Protein AF-A0A933Y2W3-F1 (afdb_monomer_lite)

pLDDT: mean 75.13, std 18.23, range [42.0, 95.5]

Foldseek 3Di:
DDDPPVLVVLLVVLVVVLVCLVCVDPPDDDDDPDVVVVVVVVVCAQLNVLLVSLLSQLLSLLVSLLVVLVVVCVVCVVCNVVSLVVSVVSLVVSLVVVLCCCVPVVVNVVRHDSVSSSVNSVCNNVVCSVVSVVVSVVVVVVPPDCPVVPPPPPPPPDDDD

Secondary structure (DSSP, 8-state):
----HHHHHHHHHHHHHHHHHH-------S----HHHHHHHTT--HHHHHHHHHHHHHHHHHHHHHHHHHHHHHH-GGGHHHHHHHHHHHHHHHHHHHHHHHHH-HHHHTT--HHHHHHHHHHHHHHHHHHHHHHHHHHHHTT-------TT---------

Radius of gyration: 24.09 Å; chains: 1; bounding box: 50×29×96 Å

Structure (mmCIF, N/CA/C/O backbone):
data_AF-A0A933Y2W3-F1
#
_entry.id   AF-A0A933Y2W3-F1
#
loop_
_atom_site.group_PDB
_atom_site.id
_atom_site.type_symbol
_atom_site.label_atom_id
_atom_site.label_alt_id
_atom_site.label_comp_id
_atom_site.label_asym_id
_atom_site.label_entity_id
_atom_site.label_seq_id
_atom_site.pdbx_PDB_ins_code
_atom_site.Cartn_x
_atom_site.Cartn_y
_atom_site.Cartn_z
_atom_site.occupancy
_atom_site.B_iso_or_equiv
_atom_site.auth_seq_id
_atom_site.auth_comp_id
_atom_site.auth_asym_id
_atom_site.auth_atom_id
_atom_site.pdbx_PDB_model_num
ATOM 1 N N . MET A 1 1 ? -27.498 4.839 9.505 1.00 52.59 1 MET A N 1
ATOM 2 C CA . MET A 1 1 ? -27.284 3.993 8.304 1.00 52.59 1 MET A CA 1
ATOM 3 C C . MET A 1 1 ? -26.864 4.896 7.145 1.00 52.59 1 MET A C 1
ATOM 5 O O . MET A 1 1 ? -27.307 6.030 7.135 1.00 52.59 1 MET A O 1
ATOM 9 N N . LEU A 1 2 ? -25.996 4.409 6.240 1.00 62.41 2 LEU A N 1
ATOM 10 C CA . LEU A 1 2 ? -25.274 5.121 5.151 1.00 62.41 2 LEU A CA 1
ATOM 11 C C . LEU A 1 2 ? -24.234 6.159 5.621 1.00 62.41 2 LEU A C 1
ATOM 13 O O . LEU A 1 2 ? -24.581 7.242 6.076 1.00 62.41 2 LEU A O 1
ATOM 17 N N . PRO A 1 3 ? -22.931 5.810 5.559 1.00 51.62 3 PRO A N 1
ATOM 18 C CA . PRO A 1 3 ? -22.157 6.019 4.331 1.00 51.62 3 PRO A CA 1
ATOM 19 C C . PRO A 1 3 ? -21.142 4.884 4.084 1.00 51.62 3 PRO A C 1
ATOM 21 O O . PRO A 1 3 ? -20.118 4.789 4.769 1.00 51.62 3 PRO A O 1
ATOM 24 N N . SER A 1 4 ? -21.420 4.010 3.114 1.00 49.66 4 SER A N 1
ATOM 25 C CA . SER A 1 4 ? -20.493 2.940 2.689 1.00 49.66 4 SER A CA 1
ATOM 26 C C . SER A 1 4 ? -19.991 3.122 1.253 1.00 49.66 4 SER A C 1
ATOM 28 O O . SER A 1 4 ? -18.923 2.634 0.913 1.00 49.66 4 SER A O 1
ATOM 30 N N . THR A 1 5 ? -20.696 3.896 0.426 1.00 48.25 5 THR A N 1
ATOM 31 C CA . THR A 1 5 ? -20.384 4.096 -0.999 1.00 48.25 5 THR A CA 1
ATOM 32 C C . THR A 1 5 ? -19.210 5.042 -1.257 1.00 48.25 5 THR A C 1
ATOM 34 O O . THR A 1 5 ? -18.452 4.837 -2.199 1.00 48.25 5 THR A O 1
ATOM 37 N N . LYS A 1 6 ? -18.974 6.036 -0.389 1.00 43.28 6 LYS A N 1
ATOM 38 C CA . LYS A 1 6 ? -17.888 7.019 -0.586 1.00 43.28 6 LYS A CA 1
ATOM 39 C C . LYS A 1 6 ? -16.474 6.433 -0.425 1.00 43.28 6 LYS A C 1
ATOM 41 O O . LYS A 1 6 ? -15.522 7.013 -0.928 1.00 43.28 6 LYS A O 1
ATOM 46 N N . VAL A 1 7 ? -16.317 5.304 0.276 1.00 45.97 7 VAL A N 1
ATOM 47 C CA . VAL A 1 7 ? -14.995 4.673 0.505 1.00 45.97 7 VAL A CA 1
ATOM 48 C C . VAL A 1 7 ? -14.585 3.806 -0.671 1.00 45.97 7 VAL A C 1
ATOM 50 O O . VAL A 1 7 ? -13.439 3.869 -1.105 1.00 45.97 7 VAL A O 1
ATOM 53 N N . THR A 1 8 ? -15.537 3.055 -1.223 1.00 48.53 8 THR A N 1
ATOM 54 C CA . THR A 1 8 ? -15.335 2.282 -2.450 1.00 48.53 8 THR A CA 1
ATOM 55 C C . THR A 1 8 ? -14.990 3.207 -3.614 1.00 48.53 8 THR A C 1
ATOM 57 O O . THR A 1 8 ? -14.098 2.889 -4.393 1.00 48.53 8 THR A O 1
ATOM 60 N N . LEU A 1 9 ? -15.606 4.397 -3.665 1.00 48.06 9 LEU A N 1
ATOM 61 C CA . LEU A 1 9 ? -15.277 5.426 -4.651 1.00 48.06 9 LEU A CA 1
ATOM 62 C C . LEU A 1 9 ? -13.856 5.981 -4.497 1.00 48.06 9 LEU A C 1
ATOM 64 O O . LEU A 1 9 ? -13.209 6.217 -5.503 1.00 48.06 9 LEU A O 1
ATOM 68 N N . ALA A 1 10 ? -13.352 6.166 -3.273 1.00 46.91 10 ALA A N 1
ATOM 69 C CA . ALA A 1 10 ? -11.995 6.676 -3.053 1.00 46.91 10 ALA A CA 1
ATOM 70 C C . ALA A 1 10 ? -10.917 5.645 -3.436 1.00 46.91 10 ALA A C 1
ATOM 72 O O . ALA A 1 10 ? -9.913 6.004 -4.043 1.00 46.91 10 ALA A O 1
ATOM 73 N N . GLY A 1 11 ? -11.152 4.360 -3.141 1.00 46.06 11 GLY A N 1
ATOM 74 C CA . GLY A 1 11 ? -10.282 3.268 -3.591 1.00 46.06 11 GLY A CA 1
ATOM 75 C C . GLY A 1 11 ? -10.329 3.069 -5.109 1.00 46.06 11 GLY A C 1
ATOM 76 O O . GLY A 1 11 ? -9.283 2.923 -5.735 1.00 46.06 11 GLY A O 1
ATOM 77 N N . CYS A 1 12 ? -11.521 3.150 -5.715 1.00 49.31 12 CYS A N 1
ATOM 78 C CA . CYS A 1 12 ? -11.666 3.142 -7.172 1.00 49.31 12 CYS A CA 1
ATOM 79 C C . CYS A 1 12 ? -11.024 4.375 -7.809 1.00 49.31 12 CYS A C 1
ATOM 81 O O . CYS A 1 12 ? -10.374 4.232 -8.826 1.00 49.31 12 CYS A O 1
ATOM 83 N N . ALA A 1 13 ? -11.132 5.563 -7.212 1.00 47.69 13 ALA A N 1
ATOM 84 C CA . ALA A 1 13 ? -10.514 6.780 -7.732 1.00 47.69 13 ALA A CA 1
ATOM 85 C C . ALA A 1 13 ? -8.986 6.734 -7.646 1.00 47.69 13 ALA A C 1
ATOM 87 O O . ALA A 1 13 ? -8.329 7.192 -8.567 1.00 47.69 13 ALA A O 1
ATOM 88 N N . ALA A 1 14 ? -8.410 6.147 -6.593 1.00 49.56 14 ALA A N 1
ATOM 89 C CA . ALA A 1 14 ? -6.968 5.925 -6.517 1.00 49.56 14 ALA A CA 1
ATOM 90 C C . ALA A 1 14 ? -6.506 4.883 -7.545 1.00 49.56 14 ALA A C 1
ATOM 92 O O . ALA A 1 14 ? -5.499 5.100 -8.207 1.00 49.56 14 ALA A O 1
ATOM 93 N N . ALA A 1 15 ? -7.261 3.794 -7.732 1.00 50.84 15 ALA A N 1
ATOM 94 C CA . ALA A 1 15 ? -6.980 2.790 -8.758 1.00 50.84 15 ALA A CA 1
ATOM 95 C C . ALA A 1 15 ? -7.145 3.345 -10.184 1.00 50.84 15 ALA A C 1
ATOM 97 O O . ALA A 1 15 ? -6.325 3.048 -11.042 1.00 50.84 15 ALA A O 1
ATOM 98 N N . VAL A 1 16 ? -8.153 4.190 -10.422 1.00 52.94 16 VAL A N 1
ATOM 99 C CA . VAL A 1 16 ? -8.402 4.879 -11.697 1.00 52.94 16 VAL A CA 1
ATOM 100 C C . VAL A 1 16 ? -7.371 5.974 -11.929 1.00 52.94 16 VAL A C 1
ATOM 102 O O . VAL A 1 16 ? -6.898 6.090 -13.041 1.00 52.94 16 VAL A O 1
ATOM 105 N N . ALA A 1 17 ? -6.952 6.734 -10.915 1.00 48.34 17 ALA A N 1
ATOM 106 C CA . ALA A 1 17 ? -5.873 7.714 -11.048 1.00 48.34 17 ALA A CA 1
ATOM 107 C C . ALA A 1 17 ? -4.526 7.031 -11.314 1.00 48.34 17 ALA A C 1
ATOM 109 O O . ALA A 1 17 ? -3.746 7.517 -12.125 1.00 48.34 17 ALA A O 1
ATOM 110 N N . LEU A 1 18 ? -4.273 5.875 -10.688 1.00 50.66 18 LEU A N 1
ATOM 111 C CA . LEU A 1 18 ? -3.107 5.047 -10.989 1.00 50.66 18 LEU A CA 1
ATOM 112 C C . LEU A 1 18 ? -3.195 4.482 -12.415 1.00 50.66 18 LEU A C 1
ATOM 114 O O . LEU A 1 18 ? -2.207 4.520 -13.136 1.00 50.66 18 LEU A O 1
ATOM 118 N N . ALA A 1 19 ? -4.378 4.027 -12.839 1.00 49.06 19 ALA A N 1
ATOM 119 C CA . ALA A 1 19 ? -4.626 3.581 -14.206 1.00 49.06 19 ALA A CA 1
ATOM 120 C C . ALA A 1 19 ? -4.467 4.728 -15.211 1.00 49.06 19 ALA A C 1
ATOM 122 O O . ALA A 1 19 ? -3.840 4.514 -16.226 1.00 49.06 19 ALA A O 1
ATOM 123 N N . TYR A 1 20 ? -4.914 5.948 -14.910 1.00 48.00 20 TYR A N 1
ATOM 124 C CA . TYR A 1 20 ? -4.818 7.124 -15.786 1.00 48.00 20 TYR A CA 1
ATOM 125 C C . TYR A 1 20 ? -3.389 7.679 -15.888 1.00 48.00 20 TYR A C 1
ATOM 127 O O . TYR A 1 20 ? -2.996 8.233 -16.907 1.00 48.00 20 TYR A O 1
ATOM 135 N N . VAL A 1 21 ? -2.587 7.533 -14.828 1.00 50.88 21 VAL A N 1
ATOM 136 C CA . VAL A 1 21 ? -1.148 7.849 -14.859 1.00 50.88 21 VAL A CA 1
ATOM 137 C C . VAL A 1 21 ? -0.374 6.829 -15.701 1.00 50.88 21 VAL A C 1
ATOM 139 O O . VAL A 1 21 ? 0.648 7.172 -16.291 1.00 50.88 21 VAL A O 1
ATOM 142 N N . ILE A 1 22 ? -0.851 5.585 -15.758 1.00 50.25 22 ILE A N 1
ATOM 143 C CA . ILE A 1 22 ? -0.238 4.498 -16.529 1.00 50.25 22 ILE A CA 1
ATOM 144 C C . ILE A 1 22 ? -0.743 4.485 -17.986 1.00 50.25 22 ILE A C 1
ATOM 146 O O . ILE A 1 22 ? 0.031 4.218 -18.901 1.00 50.25 22 ILE A O 1
ATOM 150 N N . ASP A 1 23 ? -2.014 4.816 -18.190 1.00 43.19 23 ASP A N 1
ATOM 151 C CA . ASP A 1 23 ? -2.769 4.810 -19.442 1.00 43.19 23 ASP A CA 1
ATOM 152 C C . ASP A 1 23 ? -2.958 6.263 -19.907 1.00 43.19 23 ASP A C 1
ATOM 154 O O . ASP A 1 23 ? -4.057 6.814 -19.950 1.00 43.19 23 ASP A O 1
ATOM 158 N N . GLY A 1 24 ? -1.845 6.947 -20.186 1.00 42.00 24 GLY A N 1
ATOM 159 C CA . GLY A 1 24 ? -1.917 8.172 -20.980 1.00 42.00 24 GLY A CA 1
ATOM 160 C C . GLY A 1 24 ? -2.559 7.820 -22.330 1.00 42.00 24 GLY A C 1
ATOM 161 O O . GLY A 1 24 ? -2.130 6.830 -22.926 1.00 42.00 24 GLY A O 1
ATOM 162 N N . PRO A 1 25 ? -3.572 8.570 -22.807 1.00 42.34 25 PRO A N 1
ATOM 163 C CA . PRO A 1 25 ? -4.407 8.153 -23.927 1.00 42.34 25 PRO A CA 1
ATOM 164 C C . PRO A 1 25 ? -3.549 7.827 -25.148 1.00 42.34 25 PRO A C 1
ATOM 166 O O . PRO A 1 25 ? -2.885 8.694 -25.718 1.00 42.34 25 PRO A O 1
ATOM 169 N N . ALA A 1 26 ? -3.575 6.553 -25.540 1.00 43.81 26 ALA A N 1
ATOM 170 C CA . ALA A 1 26 ? -2.956 6.025 -26.748 1.00 43.81 26 ALA A CA 1
ATOM 171 C C . ALA A 1 26 ? -3.803 6.332 -27.997 1.00 43.81 26 ALA A C 1
ATOM 173 O O . ALA A 1 26 ? -3.831 5.550 -28.948 1.00 43.81 26 ALA A O 1
ATOM 174 N N . ASP A 1 27 ? -4.479 7.480 -28.009 1.00 43.62 27 ASP A N 1
ATOM 175 C CA . ASP A 1 27 ? -5.194 7.967 -29.178 1.00 43.62 27 ASP A CA 1
ATOM 176 C C . ASP A 1 27 ? -4.161 8.643 -30.074 1.00 43.62 27 ASP A C 1
ATOM 178 O O . ASP A 1 27 ? -3.802 9.814 -29.937 1.00 43.62 27 ASP A O 1
ATOM 182 N N . GLY A 1 28 ? -3.577 7.817 -30.935 1.00 51.38 28 GLY A N 1
ATOM 183 C CA . GLY A 1 28 ? -2.543 8.221 -31.860 1.00 51.38 28 GLY A CA 1
ATOM 184 C C . GLY A 1 28 ? -3.025 9.316 -32.799 1.00 51.38 28 GLY A C 1
ATOM 185 O O . GLY A 1 28 ? -3.995 9.135 -33.522 1.00 51.38 28 GLY A O 1
ATOM 186 N N . LEU A 1 29 ? -2.257 10.399 -32.860 1.00 45.25 29 LEU A N 1
ATOM 187 C CA . LEU A 1 29 ? -1.918 11.083 -34.103 1.00 45.25 29 LEU A CA 1
ATOM 188 C C . LEU A 1 29 ? -0.665 11.932 -33.854 1.00 45.25 29 LEU A C 1
ATOM 190 O O . LEU A 1 29 ? -0.690 12.923 -33.139 1.00 45.25 29 LEU A O 1
ATOM 194 N N . HIS A 1 30 ? 0.447 11.475 -34.431 1.00 46.25 30 HIS A N 1
ATOM 195 C CA . HIS A 1 30 ? 1.714 12.190 -34.590 1.00 46.25 30 HIS A CA 1
ATOM 196 C C . HIS A 1 30 ? 2.308 12.884 -33.349 1.00 46.25 30 HIS A C 1
ATOM 198 O O . HIS A 1 30 ? 2.153 14.076 -33.123 1.00 46.25 30 HIS A O 1
ATOM 204 N N . GLY A 1 31 ? 3.168 12.140 -32.648 1.00 49.06 31 GLY A N 1
ATOM 205 C CA . GLY A 1 31 ? 4.384 12.714 -32.072 1.00 49.06 31 GLY A CA 1
ATOM 206 C C . GLY A 1 31 ? 4.205 13.607 -30.847 1.00 49.06 31 GLY A C 1
ATOM 207 O O . GLY A 1 31 ? 4.454 14.802 -30.911 1.00 49.06 31 GLY A O 1
ATOM 208 N N . SER A 1 32 ? 3.928 13.018 -29.686 1.00 43.84 32 SER A N 1
ATOM 209 C CA . SER A 1 32 ? 4.293 13.644 -28.409 1.00 43.84 32 SER A CA 1
ATOM 210 C C . SER A 1 32 ? 4.415 12.598 -27.307 1.00 43.84 32 SER A C 1
ATOM 212 O O . SER A 1 32 ? 3.523 12.340 -26.505 1.00 43.84 32 SER A O 1
ATOM 214 N N . THR A 1 33 ? 5.576 11.956 -27.300 1.00 49.41 33 THR A N 1
ATOM 215 C CA . THR A 1 33 ? 6.092 11.071 -26.257 1.00 49.41 33 THR A CA 1
ATOM 216 C C . THR A 1 33 ? 6.407 11.912 -25.003 1.00 49.41 33 THR A C 1
ATOM 218 O O . THR A 1 33 ? 7.564 12.201 -24.729 1.00 49.41 33 THR A O 1
ATOM 221 N N . GLY A 1 34 ? 5.397 12.412 -24.284 1.00 44.75 34 GLY A N 1
ATOM 222 C CA . GLY A 1 34 ? 5.601 13.414 -23.223 1.00 44.75 34 GLY A CA 1
ATOM 223 C C . GLY A 1 34 ? 6.006 12.840 -21.861 1.00 44.75 34 GLY A C 1
ATOM 224 O O . GLY A 1 34 ? 6.995 13.268 -21.272 1.00 44.75 34 GLY A O 1
ATOM 225 N N . ALA A 1 35 ? 5.283 11.838 -21.360 1.00 49.28 35 ALA A N 1
ATOM 226 C CA . ALA A 1 35 ? 5.490 11.330 -20.001 1.00 49.28 35 ALA A CA 1
ATOM 227 C C . ALA A 1 35 ? 6.770 10.480 -19.815 1.00 49.28 35 ALA A C 1
ATOM 229 O O . ALA A 1 35 ? 7.510 10.738 -18.863 1.00 49.28 35 ALA A O 1
ATOM 230 N N . PRO A 1 36 ? 7.126 9.531 -20.709 1.00 49.62 36 PRO A N 1
ATOM 231 C CA . PRO A 1 36 ? 8.346 8.745 -20.516 1.00 49.62 36 PRO A CA 1
ATOM 232 C C . PRO A 1 36 ? 9.627 9.518 -20.879 1.00 49.62 36 PRO A C 1
ATOM 234 O O . PRO A 1 36 ? 10.715 9.108 -20.483 1.00 49.62 36 PRO A O 1
ATOM 237 N N . ARG A 1 37 ? 9.541 10.654 -21.591 1.00 47.88 37 ARG A N 1
ATOM 238 C CA . ARG A 1 37 ? 10.726 11.455 -21.947 1.00 47.88 37 ARG A CA 1
ATOM 239 C C . ARG A 1 37 ? 11.235 12.339 -20.817 1.00 47.88 37 ARG A C 1
ATOM 241 O O . ARG A 1 37 ? 12.442 12.512 -20.725 1.00 47.88 37 ARG A O 1
ATOM 248 N N . VAL A 1 38 ? 10.369 12.853 -19.943 1.00 50.66 38 VAL A N 1
ATOM 249 C CA . VAL A 1 38 ? 10.820 13.666 -18.796 1.00 50.66 38 VAL A CA 1
ATOM 250 C C . VAL A 1 38 ? 11.565 12.798 -17.773 1.00 50.66 38 VAL A C 1
ATOM 252 O O . VAL A 1 38 ? 12.592 13.212 -17.245 1.00 50.66 38 VAL A O 1
ATOM 255 N N . LEU A 1 39 ? 11.125 11.552 -17.562 1.00 49.94 39 LEU A N 1
ATOM 256 C CA . LEU A 1 39 ? 11.840 10.578 -16.724 1.00 49.94 39 LEU A CA 1
ATOM 257 C C . LEU A 1 39 ? 13.066 9.966 -17.418 1.00 49.94 39 LEU A C 1
ATOM 259 O O . 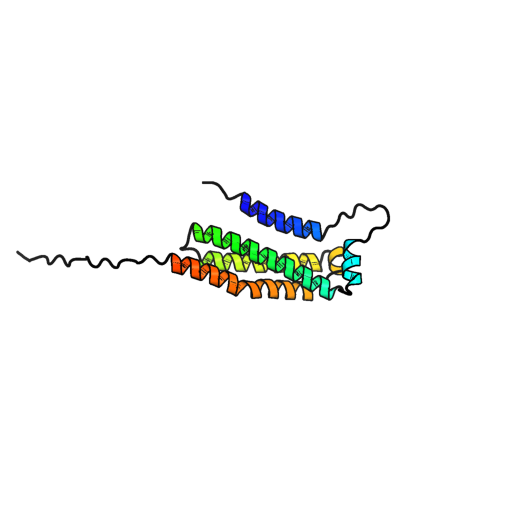LEU A 1 39 ? 14.089 9.755 -16.768 1.00 49.94 39 LEU A O 1
ATOM 263 N N . GLY A 1 40 ? 13.014 9.771 -18.739 1.00 51.53 40 GLY A N 1
ATOM 264 C CA . GLY A 1 40 ? 14.192 9.427 -19.539 1.00 51.53 40 GLY A CA 1
ATOM 265 C C . GLY A 1 40 ? 15.266 10.522 -19.524 1.00 51.53 40 GLY A C 1
ATOM 266 O O . GLY A 1 40 ? 16.450 10.208 -19.454 1.00 51.53 40 GLY A O 1
ATOM 267 N N . ALA A 1 41 ? 14.871 11.800 -19.496 1.00 53.47 41 ALA A N 1
ATOM 268 C CA . ALA A 1 41 ? 15.780 12.940 -19.342 1.00 53.47 41 ALA A CA 1
ATOM 269 C C . ALA A 1 41 ? 16.418 13.009 -17.941 1.00 53.47 41 ALA A C 1
ATOM 271 O O . ALA A 1 41 ? 17.524 13.518 -17.798 1.00 53.47 41 ALA A O 1
ATOM 272 N N . LEU A 1 42 ? 15.757 12.442 -16.926 1.00 56.09 42 LEU A N 1
ATOM 273 C CA . LEU A 1 42 ? 16.315 12.225 -15.585 1.00 56.09 42 LEU A CA 1
ATOM 274 C C . LEU A 1 42 ? 17.185 10.953 -15.493 1.00 56.09 42 LEU A C 1
ATOM 276 O O . LEU A 1 42 ? 17.713 10.655 -14.425 1.00 56.09 42 LEU A O 1
ATOM 280 N N . GLY A 1 43 ? 17.330 10.183 -16.580 1.00 58.50 43 GLY A N 1
ATOM 281 C CA . GLY A 1 43 ? 18.102 8.935 -16.601 1.00 58.50 43 GLY A CA 1
ATOM 282 C C . GLY A 1 43 ? 17.447 7.777 -15.838 1.00 58.50 43 GLY A C 1
ATOM 283 O O . GLY A 1 43 ? 18.110 6.788 -15.521 1.00 58.50 43 GLY A O 1
ATOM 284 N N . ILE A 1 44 ? 16.152 7.875 -15.527 1.00 68.06 44 ILE A N 1
ATOM 285 C CA . ILE A 1 44 ? 15.430 6.862 -14.755 1.00 68.06 44 ILE A CA 1
ATOM 286 C C . ILE A 1 44 ? 15.072 5.713 -15.706 1.00 68.06 44 ILE A C 1
ATOM 288 O O . ILE A 1 44 ? 14.046 5.728 -16.381 1.00 68.06 44 ILE A O 1
ATOM 292 N N . GLY A 1 45 ? 15.962 4.721 -15.795 1.00 83.06 45 GLY A N 1
ATOM 293 C CA . GLY A 1 45 ? 15.739 3.501 -16.575 1.00 83.06 45 GLY A CA 1
ATOM 294 C C . GLY A 1 45 ? 14.580 2.646 -16.040 1.00 83.06 45 GLY A C 1
ATOM 295 O O . GLY A 1 45 ? 13.980 2.953 -15.008 1.00 83.06 45 GLY A O 1
ATOM 296 N N . ALA A 1 46 ? 14.300 1.519 -16.703 1.00 85.62 46 ALA A N 1
ATOM 297 C CA . ALA A 1 46 ? 13.184 0.626 -16.356 1.00 85.62 46 ALA A CA 1
ATOM 298 C C . ALA A 1 46 ? 13.170 0.177 -14.879 1.00 85.62 46 ALA A C 1
ATOM 300 O O . ALA A 1 46 ? 12.109 0.001 -14.278 1.00 85.62 46 ALA A O 1
ATOM 301 N N . LEU A 1 47 ? 14.355 0.045 -14.274 1.00 84.75 47 LEU A N 1
ATOM 302 C CA . LEU A 1 47 ? 14.517 -0.239 -12.849 1.00 84.75 47 LEU A CA 1
ATOM 303 C C . LEU A 1 47 ? 13.969 0.897 -11.975 1.00 84.75 47 LEU A C 1
ATOM 305 O O . LEU A 1 47 ? 13.194 0.650 -11.055 1.00 84.75 47 LEU A O 1
ATOM 309 N N . GLY A 1 48 ? 14.336 2.145 -12.271 1.00 84.81 48 GLY A N 1
ATOM 310 C CA . GLY A 1 48 ? 13.884 3.304 -11.504 1.00 84.81 48 GLY A CA 1
ATOM 311 C C . GLY A 1 48 ? 12.384 3.561 -11.662 1.00 84.81 48 GLY A C 1
ATOM 312 O O . GLY A 1 48 ? 11.708 3.863 -10.680 1.00 84.81 48 GLY A O 1
ATOM 313 N N . MET A 1 49 ? 11.838 3.330 -12.861 1.00 87.94 49 MET A N 1
ATOM 314 C CA . MET A 1 49 ? 10.390 3.347 -13.091 1.00 87.94 49 MET A CA 1
ATOM 315 C C . MET A 1 49 ? 9.672 2.282 -12.259 1.00 87.94 49 MET A C 1
ATOM 317 O O . MET A 1 49 ? 8.651 2.586 -11.641 1.00 87.94 49 MET A O 1
ATOM 321 N N . GLY A 1 50 ? 10.231 1.069 -12.173 1.00 89.88 50 GLY A N 1
ATOM 322 C CA . GLY A 1 50 ? 9.772 0.018 -11.260 1.00 89.88 50 GLY A CA 1
ATOM 323 C C . GLY A 1 50 ? 9.703 0.490 -9.816 1.00 89.88 50 GLY A C 1
ATOM 324 O O . GLY A 1 50 ? 8.656 0.373 -9.183 1.00 89.88 50 GLY A O 1
ATOM 325 N N . ILE A 1 51 ? 10.775 1.106 -9.316 1.00 90.50 51 ILE A N 1
ATOM 326 C CA . ILE A 1 51 ? 10.823 1.593 -7.934 1.00 90.50 51 ILE A CA 1
ATOM 327 C C . ILE A 1 51 ? 9.750 2.654 -7.674 1.00 90.50 51 ILE A C 1
ATOM 329 O O . ILE A 1 51 ? 8.986 2.528 -6.718 1.00 90.50 51 ILE A O 1
ATOM 333 N N . VAL A 1 52 ? 9.667 3.690 -8.513 1.00 90.38 52 VAL A N 1
ATOM 334 C CA . VAL A 1 52 ? 8.738 4.812 -8.301 1.00 90.38 52 VAL A CA 1
ATOM 335 C C . VAL A 1 52 ? 7.287 4.343 -8.374 1.00 90.38 52 VAL A C 1
ATOM 337 O O . VAL A 1 52 ? 6.496 4.627 -7.475 1.00 90.38 52 VAL A O 1
ATOM 340 N N . THR A 1 53 ? 6.934 3.589 -9.416 1.00 90.88 53 THR A N 1
ATOM 341 C CA . THR A 1 53 ? 5.561 3.092 -9.599 1.00 90.88 53 THR A CA 1
ATOM 342 C C . THR A 1 53 ? 5.175 2.084 -8.519 1.00 90.88 53 THR A C 1
ATOM 344 O O . THR A 1 53 ? 4.080 2.179 -7.965 1.00 90.88 53 THR A O 1
ATOM 347 N N . GLY A 1 54 ? 6.085 1.175 -8.153 1.00 92.56 54 GLY A N 1
ATOM 348 C CA . GLY A 1 54 ? 5.888 0.210 -7.073 1.00 92.56 54 GLY A CA 1
ATOM 349 C C . GLY A 1 54 ? 5.680 0.892 -5.727 1.00 92.56 54 GLY A C 1
ATOM 350 O O . GLY A 1 54 ? 4.724 0.579 -5.018 1.00 92.56 54 GLY A O 1
ATOM 351 N N . PHE A 1 55 ? 6.516 1.881 -5.401 1.00 92.06 55 PHE A N 1
ATOM 352 C CA . PHE A 1 55 ? 6.391 2.656 -4.170 1.00 92.06 55 PHE A CA 1
ATOM 353 C C . PHE A 1 55 ? 5.065 3.424 -4.106 1.00 92.06 55 PHE A C 1
ATOM 355 O O . PHE A 1 55 ? 4.356 3.330 -3.105 1.00 92.06 55 PHE A O 1
ATOM 362 N N . LEU A 1 56 ? 4.694 4.144 -5.173 1.00 93.31 56 LEU A N 1
ATOM 363 C CA . LEU A 1 56 ? 3.440 4.904 -5.231 1.00 93.31 56 LEU A CA 1
ATOM 364 C C . LEU A 1 56 ? 2.213 3.995 -5.109 1.00 93.31 56 LEU A C 1
ATOM 366 O O . LEU A 1 56 ? 1.296 4.298 -4.343 1.00 93.31 56 LEU A O 1
ATOM 370 N N . ALA A 1 57 ? 2.209 2.859 -5.809 1.00 92.69 57 ALA A N 1
ATOM 371 C CA . ALA A 1 57 ? 1.137 1.877 -5.713 1.00 92.69 57 ALA A CA 1
ATOM 372 C C . ALA A 1 57 ? 1.042 1.283 -4.297 1.00 92.69 57 ALA A C 1
ATOM 374 O O . ALA A 1 57 ? -0.045 1.226 -3.717 1.00 92.69 57 ALA A O 1
ATOM 375 N N . GLY A 1 58 ? 2.179 0.899 -3.708 1.00 93.19 58 GLY A N 1
ATOM 376 C CA . GLY A 1 58 ? 2.251 0.352 -2.352 1.00 93.19 58 GLY A CA 1
ATOM 377 C C . GLY A 1 58 ? 1.771 1.344 -1.297 1.00 93.19 58 GLY A C 1
ATOM 378 O O . GLY A 1 58 ? 0.938 1.001 -0.454 1.00 93.19 58 GLY A O 1
ATOM 379 N N . ALA A 1 59 ? 2.220 2.597 -1.385 1.00 90.44 59 ALA A N 1
ATOM 380 C CA . ALA A 1 59 ? 1.774 3.679 -0.517 1.00 90.44 59 ALA A CA 1
ATOM 381 C C . ALA A 1 59 ? 0.268 3.942 -0.671 1.00 90.44 59 ALA A C 1
ATOM 383 O O . ALA A 1 59 ? -0.445 4.017 0.329 1.00 90.44 59 ALA A O 1
ATOM 384 N N . GLY A 1 60 ? -0.247 4.000 -1.903 1.00 92.12 60 GLY A N 1
ATOM 385 C CA . GLY A 1 60 ? -1.673 4.199 -2.174 1.00 92.12 60 GLY A CA 1
ATOM 386 C C . GLY A 1 60 ? -2.557 3.105 -1.568 1.00 92.12 60 GLY A C 1
ATOM 387 O O . GLY A 1 60 ? -3.558 3.402 -0.906 1.00 92.12 60 GLY A O 1
ATOM 388 N N . VAL A 1 61 ? -2.163 1.836 -1.719 1.00 93.44 61 VAL A N 1
ATOM 389 C CA . VAL A 1 61 ? -2.860 0.691 -1.109 1.00 93.44 61 VAL A CA 1
ATOM 390 C C . VAL A 1 61 ? -2.770 0.748 0.417 1.00 93.44 61 VAL A C 1
ATOM 392 O O . VAL A 1 61 ? -3.774 0.546 1.107 1.00 93.44 61 VAL A O 1
ATOM 395 N N . ALA A 1 62 ? -1.595 1.064 0.967 1.00 90.19 62 ALA A N 1
ATOM 396 C CA . ALA A 1 62 ? -1.398 1.188 2.406 1.00 90.19 62 ALA A CA 1
ATOM 397 C C . ALA A 1 62 ? -2.276 2.295 3.014 1.00 90.19 62 ALA A C 1
ATOM 399 O O . ALA A 1 62 ? -3.025 2.005 3.951 1.00 90.19 62 ALA A O 1
ATOM 400 N N . LEU A 1 63 ? -2.276 3.507 2.448 1.00 90.81 63 LEU A N 1
ATOM 401 C CA . LEU A 1 63 ? -3.121 4.618 2.903 1.00 90.81 63 LEU A CA 1
ATOM 402 C C . LEU A 1 63 ? -4.612 4.279 2.794 1.00 90.81 63 LEU A C 1
ATOM 404 O O . LEU A 1 63 ? -5.364 4.475 3.750 1.00 90.81 63 LEU A O 1
ATOM 408 N N . SER A 1 64 ? -5.042 3.713 1.664 1.00 90.12 64 SER A N 1
ATOM 409 C CA . SER A 1 64 ? -6.445 3.328 1.454 1.00 90.12 64 SER A CA 1
ATOM 410 C C . SER A 1 64 ? -6.902 2.296 2.487 1.00 90.12 64 SER A C 1
ATOM 412 O O . SER A 1 64 ? -7.981 2.424 3.074 1.00 90.12 64 SER A O 1
ATOM 414 N N . SER A 1 65 ? -6.052 1.304 2.769 1.00 90.56 65 SER A N 1
ATOM 415 C CA . SER A 1 65 ? -6.321 0.308 3.805 1.00 90.56 65 SER A CA 1
ATOM 416 C C . SER A 1 65 ? -6.391 0.940 5.198 1.00 90.56 65 SER A C 1
ATOM 418 O O . SER A 1 65 ? -7.317 0.634 5.941 1.00 90.56 65 SER A O 1
ATOM 420 N N . ALA A 1 66 ? -5.495 1.874 5.534 1.00 88.81 66 ALA A N 1
ATOM 421 C CA . ALA A 1 66 ? -5.472 2.543 6.833 1.00 88.81 66 ALA A CA 1
ATOM 422 C C . ALA A 1 66 ? -6.748 3.368 7.066 1.00 88.81 66 ALA A C 1
ATOM 424 O O . ALA A 1 66 ? -7.367 3.280 8.126 1.00 88.81 66 ALA A O 1
ATOM 425 N N . VAL A 1 67 ? -7.214 4.097 6.045 1.00 90.69 67 VAL A N 1
ATOM 426 C CA . VAL A 1 67 ? -8.484 4.842 6.097 1.00 90.69 67 VAL A CA 1
ATOM 427 C C . VAL A 1 67 ? -9.667 3.901 6.331 1.00 90.69 67 VAL A C 1
ATOM 429 O O . VAL A 1 67 ? -10.552 4.206 7.136 1.00 90.69 67 VAL A O 1
ATOM 432 N N . LEU A 1 68 ? -9.695 2.748 5.656 1.00 88.19 68 LEU A N 1
ATOM 433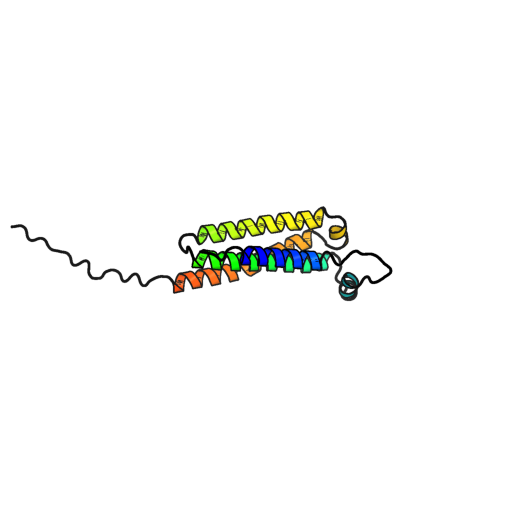 C CA . LEU A 1 68 ? -10.742 1.747 5.854 1.00 88.19 68 LEU A CA 1
ATOM 434 C C . LEU A 1 68 ? -10.681 1.141 7.265 1.00 88.19 68 LEU A C 1
ATOM 436 O O . LEU A 1 68 ? -11.709 1.068 7.940 1.00 88.19 68 LEU A O 1
ATOM 440 N N . GLN A 1 69 ? -9.488 0.780 7.742 1.00 89.75 69 GLN A N 1
ATOM 441 C CA . GLN A 1 69 ? -9.273 0.243 9.085 1.00 89.75 69 GLN A CA 1
ATOM 442 C C . GLN A 1 69 ? -9.722 1.237 10.161 1.00 89.75 69 GLN A C 1
ATOM 444 O O . GLN A 1 69 ? -10.489 0.860 11.045 1.00 89.75 69 GLN A O 1
ATOM 449 N N . LYS A 1 70 ? -9.359 2.520 10.034 1.00 87.62 70 LYS A N 1
ATOM 450 C CA . LYS A 1 70 ? -9.793 3.600 10.935 1.00 87.62 70 LYS A CA 1
ATOM 451 C C . LYS A 1 70 ? -11.316 3.724 10.987 1.00 87.62 70 LYS A C 1
ATOM 453 O O . LYS A 1 70 ? -11.899 3.839 12.065 1.00 87.62 70 LYS A O 1
ATOM 458 N N . ARG A 1 71 ? -11.989 3.639 9.833 1.00 88.56 71 ARG A N 1
ATOM 459 C CA . ARG A 1 71 ? -13.461 3.673 9.758 1.00 88.56 71 ARG A CA 1
ATOM 460 C C . ARG A 1 71 ? -14.115 2.462 10.421 1.00 88.56 71 ARG A C 1
ATOM 462 O O . ARG A 1 71 ? -15.141 2.627 11.079 1.00 88.56 71 ARG A O 1
ATOM 469 N N . ILE A 1 72 ? -13.556 1.263 10.258 1.00 87.94 72 ILE A N 1
ATOM 470 C CA . ILE A 1 72 ? -14.106 0.052 10.884 1.00 87.94 72 ILE A CA 1
ATOM 471 C C . ILE A 1 72 ? -13.841 0.065 12.395 1.00 87.94 72 ILE A C 1
ATOM 473 O O . ILE A 1 72 ? -14.771 -0.163 13.170 1.00 87.94 72 ILE A O 1
ATOM 477 N N . ALA A 1 73 ? -12.627 0.421 12.824 1.00 85.88 73 ALA A N 1
ATOM 478 C CA . ALA A 1 73 ? -12.248 0.539 14.232 1.00 85.88 73 ALA A CA 1
ATOM 479 C C . ALA A 1 73 ? -13.088 1.590 14.981 1.00 85.88 73 ALA A C 1
ATOM 481 O O . ALA A 1 73 ? -13.400 1.422 16.159 1.00 85.88 73 ALA A O 1
ATOM 482 N N . ALA A 1 74 ? -13.530 2.650 14.296 1.00 86.94 74 ALA A N 1
ATOM 483 C CA . ALA A 1 74 ? -14.468 3.619 14.857 1.00 86.94 74 ALA A CA 1
ATOM 484 C C . ALA A 1 74 ? -15.857 3.023 15.152 1.00 86.94 74 ALA A C 1
ATOM 486 O O . ALA A 1 74 ? -16.508 3.472 16.088 1.00 86.94 74 ALA A O 1
ATOM 487 N N . ARG A 1 75 ? -16.312 2.025 14.381 1.00 88.88 75 ARG A N 1
ATOM 488 C CA . ARG A 1 75 ? -17.646 1.414 14.534 1.00 88.88 75 ARG A CA 1
ATOM 489 C C . ARG A 1 75 ? -17.651 0.153 15.394 1.00 88.88 75 ARG A C 1
ATOM 491 O O . ARG A 1 75 ? -18.654 -0.123 16.042 1.00 88.88 75 ARG A O 1
ATOM 498 N N . ARG A 1 76 ? -16.586 -0.652 15.345 1.00 89.38 76 ARG A N 1
ATOM 499 C CA . ARG A 1 76 ? -16.493 -1.960 16.016 1.00 89.38 76 ARG A CA 1
ATOM 500 C C . ARG A 1 76 ? -15.079 -2.193 16.573 1.00 89.38 76 ARG A C 1
ATOM 502 O O . ARG A 1 76 ? -14.317 -2.953 15.974 1.00 89.38 76 ARG A O 1
ATOM 509 N N . PRO A 1 77 ? -14.716 -1.581 17.717 1.00 82.56 77 PRO A N 1
ATOM 510 C CA . PRO A 1 77 ? -13.368 -1.698 18.284 1.00 82.56 77 PRO A CA 1
ATOM 511 C C . PRO A 1 77 ? -12.997 -3.140 18.668 1.00 82.56 77 PRO A C 1
ATOM 513 O O . PRO A 1 77 ? -11.842 -3.525 18.535 1.00 82.56 77 PRO A O 1
ATOM 516 N N . ALA A 1 78 ? -13.976 -3.975 19.039 1.00 87.62 78 ALA A N 1
ATOM 517 C CA . ALA A 1 78 ? -13.749 -5.384 19.380 1.00 87.62 78 ALA A CA 1
ATOM 518 C C . ALA A 1 78 ? -13.147 -6.222 18.229 1.00 87.62 78 ALA A C 1
ATOM 520 O O . ALA A 1 78 ? -12.536 -7.256 18.474 1.00 87.62 78 ALA A O 1
ATOM 521 N N . LEU A 1 79 ? -13.288 -5.779 16.973 1.00 87.38 79 LEU A N 1
ATOM 522 C CA . LEU A 1 79 ? -12.824 -6.509 15.785 1.00 87.38 79 LEU A CA 1
ATOM 523 C C . LEU A 1 79 ? -11.480 -6.003 15.235 1.00 87.38 79 LEU A C 1
ATOM 525 O O . LEU A 1 79 ? -11.089 -6.384 14.135 1.00 87.38 79 LEU A O 1
ATOM 529 N N . TRP A 1 80 ? -10.754 -5.168 15.979 1.00 83.75 80 TRP A N 1
ATOM 530 C CA . TRP A 1 80 ? -9.477 -4.574 15.565 1.00 83.75 80 TRP A CA 1
ATOM 531 C C . TRP A 1 80 ? -8.444 -5.569 15.005 1.00 83.75 80 TRP A C 1
ATOM 533 O O . TRP A 1 80 ? -7.917 -5.330 13.921 1.00 83.75 80 TRP A O 1
ATOM 543 N N . VAL A 1 81 ? -8.213 -6.713 15.661 1.00 86.88 81 VAL A N 1
ATOM 544 C CA . VAL A 1 81 ? -7.266 -7.744 15.186 1.00 86.88 81 VAL A CA 1
ATOM 545 C C . VAL A 1 81 ? -7.688 -8.317 13.829 1.00 86.88 81 VAL A C 1
ATOM 547 O O . VAL A 1 81 ? -6.863 -8.446 12.927 1.00 86.88 81 VAL A O 1
ATOM 550 N N . HIS A 1 82 ? -8.984 -8.587 13.645 1.00 89.62 82 HIS A N 1
ATOM 551 C CA . HIS A 1 82 ? -9.522 -9.094 12.377 1.00 89.62 82 HIS A CA 1
ATOM 552 C C . HIS A 1 82 ? -9.393 -8.057 11.256 1.00 89.62 82 HIS A C 1
ATOM 554 O O . HIS A 1 82 ? -9.087 -8.396 10.117 1.00 89.62 82 HIS A O 1
ATOM 560 N N . VAL A 1 83 ? -9.586 -6.778 11.581 1.00 88.19 83 VAL A N 1
ATOM 561 C CA . VAL A 1 83 ? -9.437 -5.655 10.647 1.00 88.19 83 VAL A CA 1
ATOM 562 C C . VAL A 1 83 ? -7.973 -5.440 10.253 1.00 88.19 83 VAL A C 1
ATOM 564 O O . VAL A 1 83 ? -7.681 -5.134 9.092 1.00 88.19 83 VAL A O 1
ATOM 567 N N . LEU A 1 84 ? -7.043 -5.637 11.191 1.00 88.69 84 LEU A N 1
ATOM 568 C CA . LEU A 1 84 ? -5.609 -5.581 10.923 1.00 88.69 84 LEU A CA 1
ATOM 569 C C . LEU A 1 84 ? -5.191 -6.713 9.972 1.00 88.69 84 LEU A C 1
ATOM 571 O O . LEU A 1 84 ? -4.599 -6.445 8.925 1.00 88.69 84 LEU A O 1
ATOM 575 N N . GLY A 1 85 ? -5.584 -7.952 10.294 1.00 90.00 85 GLY A N 1
ATOM 576 C CA . GLY A 1 85 ? -5.313 -9.137 9.477 1.00 90.00 85 GLY A CA 1
ATOM 577 C C . GLY A 1 85 ? -5.947 -9.059 8.087 1.00 90.00 85 GLY A C 1
ATOM 578 O O . GLY A 1 85 ? -5.271 -9.282 7.085 1.00 90.00 85 GLY A O 1
ATOM 579 N N . GLY A 1 86 ? -7.213 -8.641 7.997 1.00 90.31 86 GLY A N 1
ATOM 580 C CA . GLY A 1 86 ? -7.900 -8.443 6.719 1.00 90.31 86 GLY A CA 1
ATOM 581 C C . GLY A 1 86 ? -7.242 -7.363 5.855 1.00 90.31 86 GLY A C 1
ATOM 582 O O . GLY A 1 86 ? -7.071 -7.550 4.653 1.00 90.31 86 GLY A O 1
ATOM 583 N N . GLY A 1 87 ? -6.794 -6.257 6.458 1.00 89.12 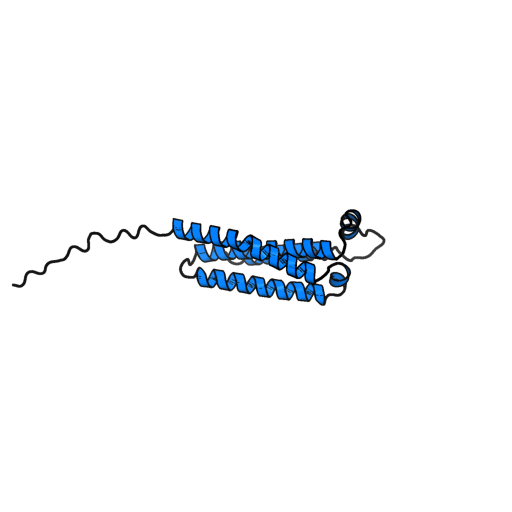87 GLY A N 1
ATOM 584 C CA . GLY A 1 87 ? -6.066 -5.211 5.734 1.00 89.12 87 GLY A CA 1
ATOM 585 C C . GLY A 1 87 ? -4.697 -5.667 5.224 1.00 89.12 87 GLY A C 1
ATOM 586 O O . GLY A 1 87 ? -4.291 -5.267 4.135 1.00 89.12 87 GLY A O 1
ATOM 587 N N . PHE A 1 88 ? -3.996 -6.520 5.976 1.00 90.06 88 PHE A N 1
ATOM 588 C CA . PHE A 1 88 ? -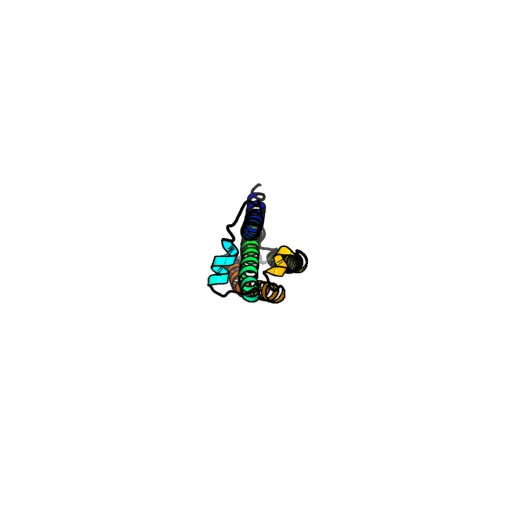2.751 -7.144 5.521 1.00 90.06 88 PHE A CA 1
ATOM 589 C C . PHE A 1 88 ? -2.991 -8.095 4.346 1.00 90.06 88 PHE A C 1
ATOM 591 O O . PHE A 1 88 ? -2.281 -8.032 3.344 1.00 90.06 88 PHE A O 1
ATOM 598 N N . LEU A 1 89 ? -4.047 -8.904 4.418 1.00 92.75 89 LEU A N 1
ATOM 599 C CA . LEU A 1 89 ? -4.398 -9.828 3.347 1.00 92.75 89 LEU A CA 1
ATOM 600 C C . LEU A 1 89 ? -4.739 -9.086 2.042 1.00 92.75 89 LEU A C 1
ATOM 602 O O . LEU A 1 89 ? -4.238 -9.447 0.980 1.00 92.75 89 LEU A O 1
ATOM 606 N N . ILE A 1 90 ? -5.498 -7.986 2.125 1.00 91.25 90 ILE A N 1
ATOM 607 C CA . ILE A 1 90 ? -5.791 -7.112 0.973 1.00 91.25 90 ILE A CA 1
ATOM 608 C C . ILE A 1 90 ? -4.500 -6.576 0.333 1.00 91.25 90 ILE A C 1
ATOM 610 O O . ILE A 1 90 ? -4.401 -6.536 -0.891 1.00 91.25 90 ILE A O 1
ATOM 614 N N . LYS A 1 91 ? -3.493 -6.198 1.133 1.00 91.12 91 LYS A N 1
ATOM 615 C CA . LYS A 1 91 ? -2.194 -5.720 0.623 1.00 91.12 91 LYS A CA 1
ATOM 616 C C . LYS A 1 91 ? -1.436 -6.805 -0.139 1.00 91.12 91 LYS A C 1
ATOM 618 O O . LYS A 1 91 ? -0.874 -6.501 -1.186 1.00 91.12 91 LYS A O 1
ATOM 623 N N . ILE A 1 92 ? -1.443 -8.048 0.349 1.00 93.00 92 ILE A N 1
ATOM 624 C CA . ILE A 1 92 ? -0.815 -9.182 -0.348 1.00 93.00 92 ILE A CA 1
ATOM 625 C C . ILE A 1 92 ? -1.504 -9.427 -1.693 1.00 93.00 92 ILE A C 1
ATOM 627 O O . ILE A 1 92 ? -0.827 -9.550 -2.712 1.00 93.00 92 ILE A O 1
ATOM 631 N N . PHE A 1 93 ? -2.839 -9.449 -1.716 1.00 94.88 93 PHE A N 1
ATOM 632 C CA . PHE A 1 93 ? -3.583 -9.621 -2.965 1.00 94.88 93 PHE A CA 1
ATOM 633 C C . PHE A 1 93 ? -3.337 -8.473 -3.947 1.00 94.88 93 PHE A C 1
ATOM 635 O O . PHE A 1 93 ? -3.148 -8.727 -5.133 1.00 94.88 93 PHE A O 1
ATOM 642 N N . ALA A 1 94 ? -3.280 -7.229 -3.466 1.00 93.31 94 ALA A N 1
ATOM 643 C CA . ALA A 1 94 ? -2.956 -6.075 -4.298 1.00 93.31 94 ALA A CA 1
ATOM 644 C C . ALA A 1 94 ? -1.530 -6.157 -4.866 1.00 93.31 94 ALA A C 1
ATOM 646 O O . ALA A 1 94 ? -1.347 -5.939 -6.060 1.00 93.31 94 ALA A O 1
ATOM 647 N N . LEU A 1 95 ? -0.539 -6.525 -4.043 1.00 93.69 95 LEU A N 1
ATOM 648 C CA . LEU A 1 95 ? 0.838 -6.749 -4.491 1.00 93.69 95 LEU A CA 1
ATOM 649 C C . LEU A 1 95 ? 0.882 -7.798 -5.604 1.00 93.69 95 LEU A C 1
ATOM 651 O O . LEU A 1 95 ? 1.485 -7.559 -6.649 1.00 93.69 95 LEU A O 1
ATOM 655 N N . LEU A 1 96 ? 0.233 -8.946 -5.392 1.00 94.25 96 LEU A N 1
ATOM 656 C CA . LEU A 1 96 ? 0.223 -10.045 -6.352 1.00 94.25 96 LEU A CA 1
ATOM 657 C C . LEU A 1 96 ? -0.470 -9.639 -7.657 1.00 94.25 96 LEU A C 1
ATOM 659 O O . LEU A 1 96 ? 0.107 -9.814 -8.727 1.00 94.25 96 LEU A O 1
ATOM 663 N N . ALA A 1 97 ? -1.668 -9.055 -7.573 1.00 94.56 97 ALA A N 1
ATOM 664 C CA . ALA A 1 97 ? -2.434 -8.620 -8.737 1.00 94.56 97 ALA A CA 1
ATOM 665 C C . ALA A 1 97 ? -1.673 -7.573 -9.560 1.00 94.56 97 ALA A C 1
ATOM 667 O O . ALA A 1 97 ? -1.533 -7.730 -10.769 1.00 94.56 97 ALA A O 1
ATOM 668 N N . LEU A 1 98 ? -1.109 -6.548 -8.913 1.00 93.00 98 LEU A N 1
ATOM 669 C CA . LEU A 1 98 ? -0.359 -5.500 -9.607 1.00 93.00 98 LEU A CA 1
ATOM 670 C C . LEU A 1 98 ? 0.950 -6.025 -10.202 1.00 93.00 98 LEU A C 1
ATOM 672 O O . LEU A 1 98 ? 1.293 -5.671 -11.327 1.00 93.00 98 LEU A O 1
ATOM 676 N N . THR A 1 99 ? 1.657 -6.910 -9.496 1.00 92.06 99 THR A N 1
ATOM 677 C CA . THR A 1 99 ? 2.879 -7.535 -10.027 1.00 92.06 99 THR A CA 1
ATOM 678 C C . THR A 1 99 ? 2.563 -8.410 -11.242 1.00 92.06 99 THR A C 1
ATOM 680 O O . THR A 1 99 ? 3.291 -8.368 -12.232 1.00 92.06 99 THR A O 1
ATOM 683 N N . LEU A 1 100 ? 1.453 -9.159 -11.213 1.00 92.62 100 LEU A N 1
ATOM 684 C CA . LEU A 1 100 ? 0.963 -9.929 -12.360 1.00 92.62 100 LEU A CA 1
ATOM 685 C C . LEU A 1 100 ? 0.611 -9.015 -13.539 1.00 92.62 100 LEU A C 1
ATOM 687 O O . LEU A 1 100 ? 1.015 -9.309 -14.662 1.00 92.62 100 LEU A O 1
ATOM 691 N N . CYS A 1 101 ? -0.072 -7.892 -13.292 1.00 91.88 101 CYS A N 1
ATOM 692 C CA . CYS A 1 101 ? -0.352 -6.890 -14.319 1.00 91.88 101 CYS A CA 1
ATOM 693 C C . CYS A 1 101 ? 0.942 -6.394 -14.972 1.00 91.88 101 CYS A C 1
ATOM 695 O O . CYS A 1 101 ? 1.074 -6.479 -16.187 1.00 91.88 101 CYS A O 1
ATOM 697 N N . VAL A 1 102 ? 1.935 -5.966 -14.187 1.00 90.56 102 VAL A N 1
ATOM 698 C CA . VAL A 1 102 ? 3.231 -5.507 -14.720 1.00 90.56 102 VAL A CA 1
ATOM 699 C C . VAL A 1 102 ? 3.952 -6.619 -15.494 1.00 90.56 102 VAL A C 1
ATOM 701 O O . VAL A 1 102 ? 4.577 -6.358 -16.519 1.00 90.56 102 VAL A O 1
ATOM 704 N N . ARG A 1 103 ? 3.857 -7.873 -15.035 1.00 92.38 103 ARG A N 1
ATOM 705 C CA . ARG A 1 103 ? 4.567 -9.013 -15.632 1.00 92.38 103 ARG A CA 1
ATOM 706 C C . ARG A 1 103 ? 3.970 -9.496 -16.953 1.00 92.38 103 ARG A C 1
ATOM 708 O O . ARG A 1 103 ? 4.736 -9.937 -17.815 1.00 92.38 103 ARG A O 1
ATOM 715 N N . PHE A 1 104 ? 2.642 -9.496 -17.067 1.00 91.62 104 PHE A N 1
ATOM 716 C CA . PHE A 1 104 ? 1.912 -10.122 -18.176 1.00 91.62 104 PHE A CA 1
ATOM 717 C C . PHE A 1 104 ? 1.326 -9.122 -19.175 1.00 91.62 104 PHE A C 1
ATOM 719 O O . PHE A 1 104 ? 1.065 -9.496 -20.317 1.00 91.62 104 PHE A O 1
ATOM 726 N N . ILE A 1 105 ? 1.161 -7.854 -18.798 1.00 90.62 105 ILE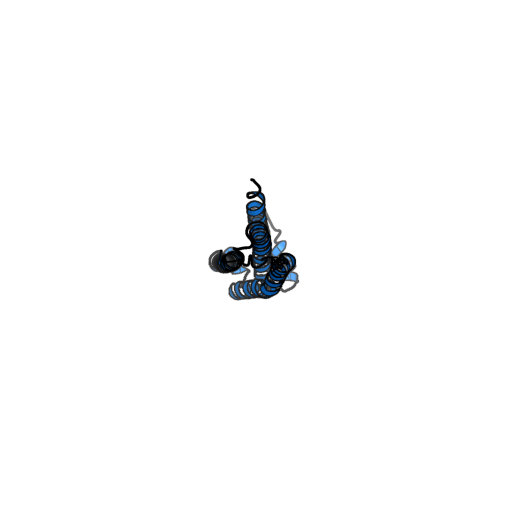 A N 1
ATOM 727 C CA . ILE A 1 105 ? 0.718 -6.809 -19.720 1.00 90.62 105 ILE A CA 1
ATOM 728 C C . ILE A 1 105 ? 1.959 -6.267 -20.437 1.00 90.62 105 ILE A C 1
ATOM 730 O O . ILE A 1 105 ? 2.716 -5.465 -19.891 1.00 90.62 105 ILE A O 1
ATOM 734 N N . ALA A 1 106 ? 2.169 -6.727 -21.674 1.00 83.00 106 ALA A N 1
ATOM 735 C CA . ALA A 1 106 ? 3.323 -6.392 -22.513 1.00 83.00 106 ALA A CA 1
ATOM 736 C C . ALA A 1 106 ? 3.715 -4.895 -22.534 1.00 83.00 106 ALA A C 1
ATOM 738 O O . ALA A 1 106 ? 4.907 -4.619 -22.377 1.00 83.00 106 ALA A O 1
ATOM 739 N N . PRO A 1 107 ? 2.785 -3.920 -22.661 1.00 82.00 107 PRO A N 1
ATOM 740 C CA . PRO A 1 107 ? 3.171 -2.507 -22.658 1.00 82.00 107 PRO A CA 1
ATOM 741 C C . PRO A 1 107 ? 3.762 -2.035 -21.320 1.00 82.00 107 PRO A C 1
ATOM 743 O O . PRO A 1 107 ? 4.633 -1.170 -21.319 1.00 82.00 107 PRO A O 1
ATOM 746 N N . LEU A 1 108 ? 3.366 -2.629 -20.189 1.00 77.69 108 LEU A N 1
ATOM 747 C CA . LEU A 1 108 ? 3.931 -2.296 -18.875 1.00 77.69 108 LEU A CA 1
ATOM 748 C C . LEU A 1 108 ? 5.323 -2.906 -18.691 1.00 77.69 108 LEU A C 1
ATOM 750 O O . LEU A 1 108 ? 6.238 -2.237 -18.211 1.00 77.69 108 LEU A O 1
ATOM 754 N N . GLY A 1 109 ? 5.500 -4.157 -19.121 1.00 79.44 109 GLY A N 1
ATOM 755 C CA . GLY A 1 109 ? 6.763 -4.884 -18.973 1.00 79.44 109 GLY A CA 1
ATOM 756 C C . GLY A 1 109 ? 7.929 -4.298 -19.777 1.00 79.44 109 GLY A C 1
ATOM 757 O O . GLY A 1 109 ? 9.083 -4.533 -19.429 1.00 79.44 109 GLY A O 1
ATOM 758 N N . ALA A 1 110 ? 7.654 -3.511 -20.823 1.00 84.56 110 ALA A N 1
ATOM 759 C CA . ALA A 1 110 ? 8.689 -2.851 -21.621 1.00 84.56 110 ALA A CA 1
ATOM 760 C C . ALA A 1 110 ? 9.377 -1.685 -20.882 1.00 84.56 110 ALA A C 1
ATOM 762 O O . ALA A 1 110 ? 10.535 -1.378 -21.161 1.00 84.56 110 ALA A O 1
ATOM 763 N N . GLY A 1 111 ? 8.673 -1.033 -19.950 1.00 83.94 111 GLY A N 1
ATOM 764 C CA . GLY A 1 111 ? 9.159 0.155 -19.239 1.00 83.94 111 GLY A CA 1
ATOM 765 C C . GLY A 1 111 ? 9.392 -0.037 -17.742 1.00 83.94 111 GLY A C 1
ATOM 766 O O . GLY A 1 111 ? 9.943 0.855 -17.101 1.00 83.94 111 GLY A O 1
ATOM 767 N N . ILE A 1 112 ? 8.968 -1.167 -17.171 1.00 89.06 112 ILE A N 1
ATOM 768 C CA . ILE A 1 112 ? 8.947 -1.397 -15.725 1.00 89.06 112 ILE A CA 1
ATOM 769 C C . ILE A 1 112 ? 9.602 -2.743 -15.415 1.00 89.06 112 ILE A C 1
ATOM 771 O O . ILE A 1 112 ? 9.109 -3.800 -15.807 1.00 89.06 112 ILE A O 1
ATOM 775 N N . GLU A 1 113 ? 10.701 -2.719 -14.660 1.00 92.62 113 GLU A N 1
ATOM 776 C CA . GLU A 1 113 ? 11.300 -3.949 -14.143 1.00 92.62 113 GLU A CA 1
ATOM 777 C C . GLU A 1 113 ? 10.442 -4.485 -12.981 1.00 92.62 113 GLU A C 1
ATOM 779 O O . GLU A 1 113 ? 10.283 -3.845 -11.937 1.00 92.62 113 GLU A O 1
ATOM 784 N N . TRP A 1 114 ? 9.829 -5.654 -13.187 1.00 92.62 114 TRP A N 1
ATOM 785 C CA . TRP A 1 114 ? 8.797 -6.184 -12.291 1.00 92.62 114 TRP A CA 1
ATOM 786 C C . TRP A 1 114 ? 9.327 -6.545 -10.896 1.00 92.62 114 TRP A C 1
ATOM 788 O O . TRP A 1 114 ? 8.570 -6.462 -9.927 1.00 92.62 114 TRP A O 1
ATOM 798 N N . ARG A 1 115 ? 10.606 -6.929 -10.754 1.00 94.62 115 ARG A N 1
ATOM 799 C CA . ARG A 1 115 ? 11.188 -7.262 -9.442 1.00 94.62 115 ARG A CA 1
ATOM 800 C C . ARG A 1 115 ? 11.371 -6.003 -8.601 1.00 94.62 115 ARG A C 1
ATOM 802 O O . ARG A 1 115 ? 11.012 -6.004 -7.428 1.00 94.62 115 ARG A O 1
ATOM 809 N N . ALA A 1 116 ? 11.868 -4.928 -9.201 1.00 89.69 116 ALA A N 1
ATOM 810 C CA . ALA A 1 116 ? 12.039 -3.616 -8.602 1.00 89.69 116 ALA A CA 1
ATOM 811 C C . ALA A 1 116 ? 10.686 -3.027 -8.203 1.00 89.69 116 ALA A C 1
ATOM 813 O O . ALA A 1 116 ? 10.550 -2.529 -7.088 1.00 89.69 116 ALA A O 1
ATOM 814 N N . PHE A 1 117 ? 9.670 -3.175 -9.060 1.00 94.38 117 PHE A N 1
ATOM 815 C CA . PHE A 1 117 ? 8.285 -2.847 -8.720 1.00 94.38 117 PHE A CA 1
ATOM 816 C C . PHE A 1 117 ? 7.805 -3.597 -7.473 1.00 94.38 117 PHE A C 1
ATOM 818 O O . PHE A 1 117 ? 7.361 -2.977 -6.505 1.00 94.38 117 PHE A O 1
ATOM 825 N N . MET A 1 118 ? 7.937 -4.927 -7.470 1.00 95.38 118 MET A N 1
ATOM 826 C CA . MET A 1 118 ? 7.482 -5.783 -6.374 1.00 95.38 118 MET A CA 1
ATOM 827 C C . MET A 1 118 ? 8.188 -5.439 -5.053 1.00 95.38 118 MET A C 1
ATOM 829 O O . MET A 1 118 ? 7.538 -5.312 -4.014 1.00 95.38 118 MET A O 1
ATOM 833 N N . LEU A 1 119 ? 9.512 -5.246 -5.091 1.00 95.25 119 LEU A N 1
ATOM 834 C CA . LEU A 1 119 ? 10.319 -4.890 -3.923 1.00 95.25 119 LEU A CA 1
ATOM 835 C C . LEU A 1 119 ? 9.983 -3.495 -3.393 1.00 95.25 119 LEU A C 1
ATOM 837 O O . LEU A 1 119 ? 9.823 -3.333 -2.186 1.00 95.25 119 LEU A O 1
ATOM 841 N N . ALA A 1 120 ? 9.835 -2.498 -4.267 1.00 93.31 120 ALA A N 1
ATOM 842 C CA . ALA A 1 120 ? 9.491 -1.141 -3.855 1.00 93.31 120 ALA A CA 1
ATOM 843 C C . ALA A 1 120 ? 8.072 -1.052 -3.280 1.00 93.31 120 ALA A C 1
ATOM 845 O O . ALA A 1 120 ? 7.857 -0.366 -2.280 1.00 93.31 120 ALA A O 1
ATOM 846 N N . PHE A 1 121 ? 7.118 -1.797 -3.847 1.00 95.50 121 PHE A N 1
ATOM 847 C CA . PHE A 1 121 ? 5.779 -1.935 -3.277 1.00 95.50 121 PHE A CA 1
ATOM 848 C C . PHE A 1 121 ? 5.840 -2.539 -1.875 1.00 95.50 121 PHE A C 1
ATOM 850 O O . PHE A 1 121 ? 5.266 -1.988 -0.932 1.00 95.50 121 PHE A O 1
ATOM 857 N N . ALA A 1 122 ? 6.543 -3.665 -1.721 1.00 92.62 122 ALA A N 1
ATOM 858 C CA . ALA A 1 122 ? 6.687 -4.331 -0.432 1.00 92.62 122 ALA A CA 1
ATOM 859 C C . ALA A 1 122 ? 7.359 -3.410 0.598 1.00 92.62 122 ALA A C 1
ATOM 861 O O . ALA A 1 122 ? 6.864 -3.286 1.718 1.00 92.62 122 ALA A O 1
ATOM 862 N N . ALA A 1 123 ? 8.424 -2.706 0.207 1.00 92.56 123 ALA A N 1
ATOM 863 C CA . ALA A 1 123 ? 9.117 -1.740 1.051 1.00 92.56 123 ALA A CA 1
ATOM 864 C C . ALA A 1 123 ? 8.199 -0.590 1.493 1.00 92.56 123 ALA A C 1
ATOM 866 O O . ALA A 1 123 ? 8.183 -0.250 2.674 1.00 92.56 123 ALA A O 1
ATOM 867 N N . ALA A 1 124 ? 7.386 -0.032 0.589 1.00 90.12 124 ALA A N 1
ATOM 868 C CA . ALA A 1 124 ? 6.418 1.011 0.927 1.00 90.12 124 ALA A CA 1
ATOM 869 C C . ALA A 1 124 ? 5.381 0.514 1.945 1.00 90.12 124 ALA A C 1
ATOM 871 O O . ALA A 1 124 ? 5.136 1.161 2.965 1.00 90.12 124 ALA A O 1
ATOM 872 N N . VAL A 1 125 ? 4.796 -0.663 1.703 1.00 90.62 125 VAL A N 1
ATOM 873 C CA . VAL A 1 125 ? 3.786 -1.252 2.592 1.00 90.62 125 VAL A CA 1
ATOM 874 C C . VAL A 1 125 ? 4.365 -1.580 3.969 1.00 90.62 125 VAL A C 1
ATOM 876 O O . VAL A 1 125 ? 3.726 -1.275 4.977 1.00 90.62 125 VAL A O 1
ATOM 879 N N . LEU A 1 126 ? 5.558 -2.178 4.024 1.00 89.25 126 LEU A N 1
ATOM 880 C CA . LEU A 1 126 ? 6.233 -2.518 5.278 1.00 89.25 126 LEU A CA 1
ATOM 881 C C . LEU A 1 126 ? 6.692 -1.268 6.033 1.00 89.25 126 LEU A C 1
ATOM 883 O O . LEU A 1 126 ? 6.508 -1.202 7.243 1.00 89.25 126 LEU A O 1
ATOM 887 N N . GLY A 1 127 ? 7.214 -0.256 5.336 1.00 86.38 127 GLY A N 1
ATOM 888 C CA . GLY A 1 127 ? 7.632 1.010 5.942 1.00 86.38 127 GLY A CA 1
ATOM 889 C C . GLY A 1 127 ? 6.471 1.796 6.560 1.00 86.38 127 GLY A C 1
ATOM 890 O O . GLY A 1 127 ? 6.637 2.440 7.593 1.00 86.38 127 GLY A O 1
ATOM 891 N N . LEU A 1 128 ? 5.270 1.697 5.981 1.00 87.56 128 LEU A N 1
ATOM 892 C CA . LEU A 1 128 ? 4.056 2.335 6.507 1.00 87.56 128 LEU A CA 1
ATOM 893 C C . LEU A 1 128 ? 3.383 1.533 7.633 1.00 87.56 128 LEU A C 1
ATOM 895 O O . LEU A 1 128 ? 2.561 2.080 8.374 1.00 87.56 128 LEU A O 1
ATOM 899 N N . LEU A 1 129 ? 3.722 0.252 7.795 1.00 85.69 129 LEU A N 1
ATOM 900 C CA . LEU A 1 129 ? 3.072 -0.642 8.754 1.00 85.69 129 LEU A CA 1
ATOM 901 C C . LEU A 1 129 ? 3.210 -0.154 10.211 1.00 85.69 129 LEU A C 1
ATOM 903 O O . LEU A 1 129 ? 2.167 -0.025 10.861 1.00 85.69 129 LEU A O 1
ATOM 907 N N . PRO A 1 130 ? 4.407 0.220 10.719 1.00 83.19 130 PRO A N 1
ATOM 908 C CA . PRO A 1 130 ? 4.560 0.749 12.076 1.00 83.19 130 PRO A CA 1
ATOM 909 C C . PRO A 1 130 ? 3.740 2.017 12.303 1.00 83.19 130 PRO A C 1
ATOM 911 O O . PRO A 1 130 ? 3.140 2.178 13.361 1.00 83.19 130 PRO A O 1
ATOM 914 N N . CYS A 1 131 ? 3.663 2.890 11.293 1.00 82.19 131 CYS A N 1
ATOM 915 C CA . CYS A 1 131 ? 2.913 4.140 11.374 1.00 82.19 131 CYS A CA 1
ATOM 916 C C . CYS A 1 131 ? 1.411 3.867 11.570 1.00 82.19 131 CYS A C 1
ATOM 918 O O . CYS A 1 131 ? 0.788 4.401 12.487 1.00 82.19 131 CYS A O 1
ATOM 920 N N . THR A 1 132 ? 0.849 2.946 10.777 1.00 84.06 132 THR A N 1
ATOM 921 C CA . THR A 1 132 ? -0.565 2.549 10.899 1.00 84.06 132 THR A CA 1
ATOM 922 C C . THR A 1 132 ? -0.866 1.793 12.195 1.00 84.06 132 THR A C 1
ATOM 924 O O . THR A 1 132 ? -1.907 2.021 12.810 1.00 84.06 132 THR A O 1
ATOM 927 N N . ALA A 1 133 ? 0.046 0.925 12.644 1.00 83.31 133 ALA A N 1
ATOM 928 C CA . ALA A 1 133 ? -0.098 0.200 13.903 1.00 83.31 133 ALA A CA 1
ATOM 929 C C . ALA A 1 133 ? -0.065 1.155 15.105 1.00 83.31 133 ALA A C 1
ATOM 931 O O . ALA A 1 133 ? -0.882 1.029 16.015 1.00 83.31 133 ALA A O 1
ATOM 932 N N . TRP A 1 134 ? 0.832 2.143 15.081 1.00 85.44 134 TRP A N 1
ATOM 933 C CA . TRP A 1 134 ? 0.952 3.158 16.122 1.00 85.44 134 TRP A CA 1
ATOM 934 C C . TRP A 1 134 ? -0.294 4.041 16.226 1.00 85.44 134 TRP A C 1
ATOM 936 O O . TRP A 1 134 ? -0.795 4.270 17.327 1.00 85.44 134 TRP A O 1
ATOM 946 N N . GLU A 1 135 ? -0.844 4.495 15.094 1.00 85.06 135 GLU A N 1
ATOM 947 C CA . GLU A 1 135 ? -2.101 5.256 15.082 1.00 85.06 135 GLU A CA 1
ATOM 948 C C . GLU A 1 135 ? -3.257 4.431 15.672 1.00 85.06 135 GLU A C 1
ATOM 950 O O . GLU A 1 135 ? -4.055 4.943 16.459 1.00 85.06 135 GLU A O 1
ATOM 955 N N . LEU A 1 136 ? -3.321 3.134 15.353 1.00 81.31 136 LEU A N 1
ATOM 956 C CA . LEU A 1 136 ? -4.356 2.245 15.875 1.00 81.31 136 LEU A CA 1
ATOM 957 C C . LEU A 1 136 ? -4.202 1.993 17.384 1.00 81.31 136 LEU A C 1
ATOM 959 O O . LEU A 1 136 ? -5.201 2.011 18.103 1.00 81.31 136 LEU A O 1
ATOM 963 N N . LEU A 1 137 ? -2.966 1.816 17.865 1.00 84.31 137 LEU A N 1
ATOM 964 C CA . LEU A 1 137 ? -2.654 1.664 19.289 1.00 84.31 137 LEU A CA 1
ATOM 965 C C . LEU A 1 137 ? -3.075 2.900 20.089 1.00 84.31 137 LEU A C 1
ATOM 967 O O . LEU A 1 137 ? -3.752 2.757 21.110 1.00 84.31 137 LEU A O 1
ATOM 971 N N . ARG A 1 138 ? -2.766 4.106 19.594 1.00 85.25 138 ARG A N 1
ATOM 972 C CA . ARG A 1 138 ? -3.206 5.363 20.223 1.00 85.25 138 ARG A CA 1
ATOM 973 C C . ARG A 1 138 ? -4.725 5.435 20.350 1.00 85.25 138 ARG A C 1
ATOM 975 O O . ARG A 1 138 ? -5.239 5.662 21.438 1.00 85.25 138 ARG A O 1
ATOM 982 N N . LEU A 1 139 ? -5.449 5.117 19.274 1.00 81.19 139 LEU A N 1
ATOM 983 C CA . LEU A 1 139 ? -6.917 5.106 19.283 1.00 81.19 139 LEU A CA 1
ATOM 984 C C . LEU A 1 139 ? -7.513 4.103 20.280 1.00 81.19 139 LEU A C 1
ATOM 986 O O . LEU A 1 139 ? -8.634 4.307 20.751 1.00 81.19 139 LEU A O 1
ATOM 990 N N . THR A 1 140 ? -6.806 3.013 20.585 1.00 80.62 140 THR A N 1
ATOM 991 C CA . THR A 1 140 ? -7.233 2.069 21.624 1.00 80.62 140 THR A CA 1
ATOM 992 C C . THR A 1 140 ? -6.882 2.515 23.037 1.00 80.62 140 THR A C 1
ATOM 994 O O . THR A 1 140 ? -7.683 2.276 23.935 1.00 80.62 140 THR A O 1
ATOM 997 N N . GLN A 1 141 ? -5.750 3.194 23.241 1.00 83.88 141 GLN A N 1
ATOM 998 C CA . GLN A 1 141 ? -5.370 3.744 24.546 1.00 83.88 141 GLN A CA 1
ATOM 999 C C . GLN A 1 141 ? -6.307 4.880 24.967 1.00 83.88 141 GLN A C 1
ATOM 1001 O O . GLN A 1 141 ? -6.821 4.849 26.080 1.00 83.88 141 GLN A O 1
ATOM 1006 N N . ASP A 1 142 ? -6.634 5.795 24.050 1.00 79.50 142 ASP A N 1
ATOM 1007 C CA . ASP A 1 142 ? -7.558 6.913 24.307 1.00 79.50 142 ASP A CA 1
ATOM 1008 C C . ASP A 1 142 ? -8.988 6.445 24.626 1.00 79.50 142 ASP A C 1
ATOM 1010 O O . ASP A 1 142 ? -9.803 7.189 25.170 1.00 79.50 142 ASP A O 1
ATOM 1014 N N . ARG A 1 143 ? -9.318 5.203 24.257 1.00 70.69 143 ARG A N 1
ATOM 1015 C CA . ARG A 1 143 ? -10.633 4.589 24.464 1.00 70.69 143 ARG A CA 1
ATOM 1016 C C . ARG A 1 143 ? -10.644 3.506 25.522 1.00 70.69 143 ARG A C 1
ATOM 1018 O O . ARG A 1 143 ? -11.715 2.940 25.732 1.00 70.69 143 ARG A O 1
ATOM 1025 N N . ALA A 1 144 ? -9.512 3.195 26.155 1.00 66.69 144 ALA A N 1
ATOM 1026 C CA . ALA A 1 144 ? -9.514 2.354 27.337 1.00 66.69 144 ALA A CA 1
ATOM 1027 C C . ALA A 1 144 ? -10.352 3.107 28.372 1.00 66.69 144 ALA A C 1
ATOM 1029 O O . ALA A 1 144 ? -9.905 4.140 28.873 1.00 66.69 144 ALA A O 1
ATOM 1030 N N . PRO A 1 145 ? -11.596 2.672 28.648 1.00 58.38 145 PRO A N 1
ATOM 1031 C CA . PRO A 1 145 ? -12.370 3.331 29.666 1.00 58.38 145 PRO A CA 1
ATOM 1032 C C . PRO A 1 145 ? -11.543 3.155 30.924 1.00 58.38 145 PRO A C 1
ATOM 1034 O O . PRO A 1 145 ? -11.071 2.048 31.211 1.00 58.38 145 PRO A O 1
ATOM 1037 N N . THR A 1 146 ? -11.429 4.214 31.705 1.00 57.94 146 THR A N 1
ATOM 1038 C CA . THR A 1 146 ? -11.465 4.084 33.149 1.00 57.94 146 THR A CA 1
ATOM 1039 C C . THR A 1 146 ? -12.694 3.218 33.438 1.00 57.94 146 THR A C 1
ATOM 1041 O O . THR A 1 146 ? -13.794 3.722 33.647 1.00 57.94 146 THR A O 1
ATOM 1044 N N . ARG A 1 147 ? -12.561 1.884 33.345 1.00 60.91 147 ARG A N 1
ATOM 1045 C CA . ARG A 1 147 ? -13.407 0.938 34.051 1.00 60.91 147 ARG A CA 1
ATOM 1046 C C . ARG A 1 147 ? -13.110 1.336 35.475 1.00 60.91 147 ARG A C 1
ATOM 1048 O O . ARG A 1 147 ? -12.153 0.849 36.067 1.00 60.91 147 ARG A O 1
ATOM 1055 N N . ALA A 1 148 ? -13.854 2.326 35.958 1.00 58.94 148 ALA A N 1
ATOM 1056 C CA . ALA A 1 148 ? -14.052 2.539 37.359 1.00 58.94 148 ALA A CA 1
ATOM 1057 C C . ALA A 1 148 ? -14.475 1.160 37.839 1.00 58.94 148 ALA A C 1
ATOM 1059 O O . ALA A 1 148 ? -15.572 0.681 37.549 1.00 58.94 148 ALA A O 1
ATOM 1060 N N . MET A 1 149 ? -13.501 0.455 38.405 1.00 60.12 149 MET A N 1
ATOM 1061 C CA . MET A 1 149 ? -13.731 -0.728 39.194 1.00 60.12 149 MET A CA 1
ATOM 1062 C C . MET A 1 149 ? -14.855 -0.297 40.129 1.00 60.12 149 MET A C 1
ATOM 1064 O O . MET A 1 149 ? -14.688 0.746 40.768 1.00 60.12 149 MET A O 1
ATOM 1068 N N . PRO A 1 150 ? -16.025 -0.955 40.125 1.00 63.59 150 PRO A N 1
ATOM 1069 C CA . PRO A 1 150 ? -17.078 -0.582 41.042 1.00 63.59 150 PRO A CA 1
ATOM 1070 C C . PRO A 1 150 ? -16.501 -0.791 42.440 1.00 63.59 150 PRO A C 1
ATOM 1072 O O . PRO A 1 150 ? -16.520 -1.894 42.975 1.00 63.59 150 PRO A O 1
ATOM 1075 N N . THR A 1 151 ? -15.976 0.269 43.049 1.00 64.88 151 THR A N 1
ATOM 1076 C CA . THR A 1 151 ? -15.536 0.341 44.447 1.00 64.88 151 THR A CA 1
ATOM 1077 C C . THR A 1 151 ? -16.738 0.286 45.397 1.00 64.88 151 THR A C 1
ATOM 1079 O O . THR A 1 151 ? -16.654 0.677 46.552 1.00 64.88 151 THR A O 1
ATOM 1082 N N . GLY A 1 152 ? -17.870 -0.217 44.902 1.00 59.84 152 GLY A N 1
ATOM 1083 C CA . GLY A 1 152 ? -19.164 -0.256 45.550 1.00 59.84 152 GLY A CA 1
ATOM 1084 C C . GLY A 1 152 ? -19.909 -1.562 45.297 1.00 59.84 152 GLY A C 1
ATOM 1085 O O . GLY A 1 152 ? -21.134 -1.558 45.345 1.00 59.84 152 GLY A O 1
ATOM 1086 N N . VAL A 1 153 ? -19.219 -2.692 45.081 1.00 64.19 153 VAL A N 1
ATOM 1087 C CA . VAL A 1 153 ? -19.803 -3.968 45.531 1.00 64.19 153 VAL A CA 1
ATOM 1088 C C . VAL A 1 153 ? -19.624 -3.991 47.044 1.00 64.19 153 VAL A C 1
ATOM 1090 O O . VAL A 1 153 ? -18.713 -4.616 47.584 1.00 64.19 153 VAL A O 1
ATOM 1093 N N . ALA A 1 154 ? -20.451 -3.194 47.723 1.00 60.56 154 ALA A N 1
ATOM 1094 C CA . ALA A 1 154 ? -20.678 -3.349 49.140 1.00 60.56 154 ALA A CA 1
ATOM 1095 C C . ALA A 1 154 ? -21.043 -4.821 49.342 1.00 60.56 154 ALA A C 1
ATOM 1097 O O . ALA A 1 154 ? -22.036 -5.300 48.792 1.00 60.56 154 ALA A O 1
ATOM 1098 N N . TYR A 1 155 ? -20.191 -5.547 50.062 1.00 62.59 155 TYR A N 1
ATOM 1099 C CA . TYR A 1 155 ? -20.542 -6.828 50.649 1.00 62.59 155 TYR A CA 1
ATOM 1100 C C . TYR A 1 155 ? -21.846 -6.610 51.421 1.00 62.59 155 TYR A C 1
ATOM 1102 O O . TYR A 1 155 ? -21.834 -6.060 52.521 1.00 62.59 155 TYR A O 1
ATOM 1110 N N . GLN A 1 156 ? -22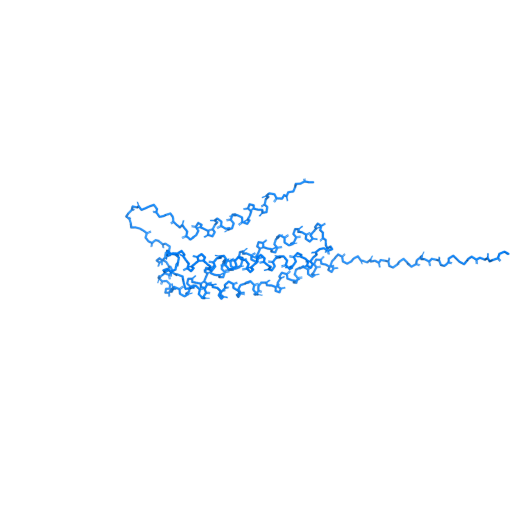.985 -6.995 50.844 1.00 59.00 156 GLN A N 1
ATOM 1111 C CA . GLN A 1 156 ? -24.193 -7.192 51.628 1.00 59.00 156 GLN A CA 1
ATOM 1112 C C . GLN A 1 156 ? -23.913 -8.401 52.525 1.00 59.00 156 GLN A C 1
ATOM 1114 O O . GLN A 1 156 ? -24.069 -9.552 52.123 1.00 59.00 156 GLN A O 1
ATOM 1119 N N . GLN A 1 157 ? -23.412 -8.127 53.730 1.00 59.84 157 GLN A N 1
ATOM 1120 C CA . GLN A 1 157 ? -23.411 -9.069 54.840 1.00 59.84 157 GLN A CA 1
ATOM 1121 C C . GLN A 1 157 ? -24.870 -9.403 55.151 1.00 59.84 157 GLN A C 1
ATOM 1123 O O . GLN A 1 157 ? -25.573 -8.631 55.799 1.00 59.84 157 GLN A O 1
ATOM 1128 N N . GLY A 1 158 ? -25.340 -10.542 54.650 1.00 69.31 158 GLY A N 1
ATOM 1129 C CA . GLY A 1 158 ? -26.562 -11.157 55.148 1.00 69.31 158 GLY A CA 1
ATOM 1130 C C . GLY A 1 158 ? -26.330 -11.621 56.584 1.00 69.31 158 GLY A C 1
ATOM 1131 O O . GLY A 1 158 ? -25.487 -12.483 56.825 1.00 69.31 158 GLY A O 1
ATOM 1132 N N . THR A 1 159 ? -27.046 -11.035 57.538 1.00 63.56 159 THR A N 1
ATOM 1133 C CA . THR A 1 159 ? -27.140 -11.545 58.910 1.00 63.56 159 THR A CA 1
ATOM 1134 C C . THR A 1 159 ? -28.077 -12.756 58.933 1.00 63.56 159 THR A C 1
ATOM 1136 O O . THR A 1 159 ? -29.231 -12.603 58.523 1.00 63.56 159 THR A O 1
ATOM 1139 N N . PRO A 1 160 ? -27.632 -13.941 59.390 1.00 75.69 160 PRO A N 1
ATOM 1140 C CA . PRO A 1 160 ? -28.532 -15.061 59.632 1.00 75.69 160 PRO A CA 1
ATOM 1141 C C . PRO A 1 160 ? -29.405 -14.765 60.860 1.00 75.69 160 PRO A C 1
ATOM 1143 O O . PRO A 1 160 ? -28.889 -14.394 61.915 1.00 75.69 160 PRO A O 1
ATOM 1146 N N . SER A 1 161 ? -30.721 -14.882 60.672 1.00 81.69 161 SER A N 1
ATOM 1147 C CA . SER A 1 161 ? -31.754 -14.863 61.718 1.00 81.69 161 SER A CA 1
ATOM 1148 C C . SER A 1 161 ? -31.824 -16.181 62.471 1.00 81.69 161 SER A C 1
ATOM 1150 O O . SER A 1 161 ? -31.757 -17.217 61.767 1.00 81.69 161 SER A O 1
#

Sequence (161 aa):
MLPSTKVTLAGCAAAVALAYVIDGPADGLHGSTGAPRVLGALGIGALGMGIVTGFLAGAGVALSSAVLQKRIAARRPALWVHVLGGGFLIKIFALLALTLCVRFIAPLGAGIEWRAFMLAFAAAVLGLLPCTAWELLRLTQDRAPTRAMPTGVAYQQGTPS